Protein AF-A0A1V6N1E9-F1 (afdb_monomer_lite)

InterPro domains:
  IPR058349 Protein of unknown function DUF8036 [PF26119] (7-86)

pLDDT: mean 83.66, std 8.6, range [52.75, 94.5]

Radius of gyration: 15.2 Å; chains: 1; bounding box: 39×18×43 Å

Sequence (89 aa):
MIGVQETIEIVLIIIQIIILVGLFKIYYTNYRKVKIGFAIGLLLFTTILIMGNIFALVTLFTSKSFLPIVENSIELAGVAVLYYMARKY

Secondary structure (DSSP, 8-state):
---HHHHHHHHHHHHHHHHHHHHHHHHHHHHHHH--HHHHHHHHHHHHHHHHHHHHHHHHHHT-TTHHHHHHHHHHHHHHHHHHHHHH-

Foldseek 3Di:
DQDPVLVVVLVVLVVLLVVLVVQLVVLVVVCVVPVDVLSVLSNQLSVLVNVLSVVVNVCSVVVDPCNVVSVVVSVVSNVVSVVVSVVVD

Organism: NCBI:txid1300164

Structure (mmCIF, N/CA/C/O backbone):
data_AF-A0A1V6N1E9-F1
#
_entry.id   AF-A0A1V6N1E9-F1
#
loop_
_atom_site.group_PDB
_atom_site.id
_atom_site.type_symbol
_atom_site.label_atom_id
_atom_site.label_alt_id
_atom_site.label_comp_id
_atom_site.label_asym_id
_atom_site.label_entity_id
_atom_site.label_seq_id
_atom_site.pdbx_PDB_ins_code
_atom_site.Cartn_x
_atom_site.Cartn_y
_atom_site.Cartn_z
_atom_site.occupancy
_atom_site.B_iso_or_equiv
_atom_site.auth_seq_id
_atom_site.auth_comp_id
_atom_site.auth_asym_id
_atom_site.auth_atom_id
_atom_site.pdbx_PDB_model_num
ATOM 1 N N . MET A 1 1 ? 17.894 -0.545 -22.097 1.00 52.75 1 MET A N 1
ATOM 2 C CA . MET A 1 1 ? 17.896 0.838 -21.574 1.00 52.75 1 MET A CA 1
ATOM 3 C C . MET A 1 1 ? 16.529 1.062 -20.980 1.00 52.75 1 MET A C 1
ATOM 5 O O . MET A 1 1 ? 15.571 0.809 -21.695 1.00 52.75 1 MET A O 1
ATOM 9 N N . ILE A 1 2 ? 16.453 1.447 -19.706 1.00 65.75 2 ILE A N 1
ATOM 10 C CA . ILE A 1 2 ? 15.175 1.807 -19.084 1.00 65.75 2 ILE A CA 1
ATOM 11 C C . ILE A 1 2 ? 14.686 3.079 -19.778 1.00 65.75 2 ILE A C 1
ATOM 13 O O . ILE A 1 2 ? 15.450 4.040 -19.913 1.00 65.75 2 ILE A O 1
ATOM 17 N N . GLY A 1 3 ? 13.463 3.054 -20.300 1.00 79.56 3 GLY A N 1
ATOM 18 C CA . GLY A 1 3 ? 12.872 4.207 -20.974 1.00 79.56 3 GLY A CA 1
ATOM 19 C C . GLY A 1 3 ? 12.648 5.368 -20.000 1.00 79.56 3 GLY A C 1
ATOM 20 O O . GLY A 1 3 ? 12.488 5.171 -18.794 1.00 79.56 3 GLY A O 1
ATOM 21 N N . VAL A 1 4 ? 12.582 6.602 -20.512 1.00 84.38 4 VAL A N 1
ATOM 22 C CA . VAL A 1 4 ? 12.202 7.772 -19.692 1.00 84.38 4 VAL A CA 1
ATOM 23 C C . VAL A 1 4 ? 10.843 7.535 -19.016 1.00 84.38 4 VAL A C 1
ATOM 25 O O . VAL A 1 4 ? 10.667 7.879 -17.851 1.00 84.38 4 VAL A O 1
ATOM 28 N N . GLN A 1 5 ? 9.919 6.868 -19.714 1.00 82.81 5 GLN A N 1
ATOM 29 C CA . GLN A 1 5 ? 8.608 6.489 -19.188 1.00 82.81 5 GLN A CA 1
ATOM 30 C C . GLN A 1 5 ? 8.701 5.520 -17.997 1.00 82.81 5 GLN A C 1
ATOM 32 O O . GLN A 1 5 ? 8.158 5.810 -16.936 1.00 82.81 5 GLN A O 1
ATOM 37 N N . GLU A 1 6 ? 9.458 4.429 -18.128 1.00 81.81 6 GLU A N 1
ATOM 38 C CA . GLU A 1 6 ? 9.658 3.447 -17.049 1.00 81.81 6 GLU A CA 1
ATOM 39 C C . GLU A 1 6 ? 10.318 4.086 -15.816 1.00 81.81 6 GLU A C 1
ATOM 41 O O . GLU A 1 6 ? 9.990 3.765 -14.677 1.00 81.81 6 GLU A O 1
ATOM 46 N N . THR A 1 7 ? 11.219 5.050 -16.031 1.00 85.44 7 THR A N 1
ATOM 47 C CA . THR A 1 7 ? 11.857 5.794 -14.935 1.00 85.44 7 THR A CA 1
ATOM 48 C C . THR A 1 7 ? 10.839 6.631 -14.156 1.00 85.44 7 THR A C 1
ATOM 50 O O . THR A 1 7 ? 10.867 6.643 -12.925 1.00 85.44 7 THR A O 1
ATOM 53 N N . ILE A 1 8 ? 9.924 7.313 -14.853 1.00 88.06 8 ILE A N 1
ATOM 54 C CA . ILE A 1 8 ? 8.856 8.101 -14.221 1.00 88.06 8 ILE A CA 1
ATOM 55 C C . ILE A 1 8 ? 7.910 7.185 -13.435 1.00 88.06 8 ILE A C 1
ATOM 57 O O . ILE A 1 8 ? 7.577 7.497 -12.291 1.00 88.06 8 ILE A O 1
ATOM 61 N N . GLU A 1 9 ? 7.524 6.043 -14.006 1.00 87.12 9 GLU A N 1
ATOM 62 C CA . GLU A 1 9 ? 6.662 5.058 -13.341 1.00 87.12 9 GLU A CA 1
ATOM 63 C C . GLU A 1 9 ? 7.292 4.531 -12.044 1.00 87.12 9 GLU A C 1
ATOM 65 O O . GLU A 1 9 ? 6.643 4.540 -10.997 1.00 87.12 9 GLU A O 1
ATOM 70 N N . ILE A 1 10 ? 8.580 4.172 -12.066 1.00 87.38 10 ILE A N 1
ATOM 71 C CA . ILE A 1 10 ? 9.310 3.728 -10.868 1.00 87.38 10 ILE A CA 1
ATOM 72 C C . ILE A 1 10 ? 9.302 4.812 -9.781 1.00 87.38 10 ILE A C 1
ATOM 74 O O . ILE A 1 10 ? 9.030 4.516 -8.616 1.00 87.38 10 ILE A O 1
ATOM 78 N N . VAL A 1 11 ? 9.573 6.072 -10.141 1.00 92.50 11 VAL A N 1
ATOM 79 C CA . VAL A 1 11 ? 9.577 7.189 -9.180 1.00 92.50 11 VAL A CA 1
ATOM 80 C C . VAL A 1 11 ? 8.195 7.379 -8.552 1.00 92.50 11 VAL A C 1
ATOM 82 O O . VAL A 1 11 ? 8.096 7.542 -7.334 1.00 92.50 11 VAL A O 1
ATOM 85 N N . LEU A 1 12 ? 7.127 7.312 -9.350 1.00 91.56 12 LEU A N 1
ATOM 86 C CA . LEU A 1 12 ? 5.755 7.430 -8.853 1.00 91.56 12 LEU A CA 1
ATOM 87 C C . LEU A 1 12 ? 5.395 6.296 -7.887 1.00 91.56 12 LEU A C 1
ATOM 89 O O . LEU A 1 12 ? 4.850 6.572 -6.816 1.00 91.56 12 LEU A O 1
ATOM 93 N N . ILE A 1 13 ? 5.748 5.050 -8.213 1.00 90.44 13 ILE A N 1
ATOM 94 C CA . ILE A 1 13 ? 5.512 3.890 -7.338 1.00 90.44 13 ILE A CA 1
ATOM 95 C C . ILE A 1 13 ? 6.255 4.060 -6.007 1.00 90.44 13 ILE A C 1
ATOM 97 O O . ILE A 1 13 ? 5.683 3.841 -4.939 1.00 90.44 13 ILE A O 1
ATOM 101 N N . ILE A 1 14 ? 7.512 4.515 -6.033 1.00 91.88 14 ILE A N 1
ATOM 102 C CA . ILE A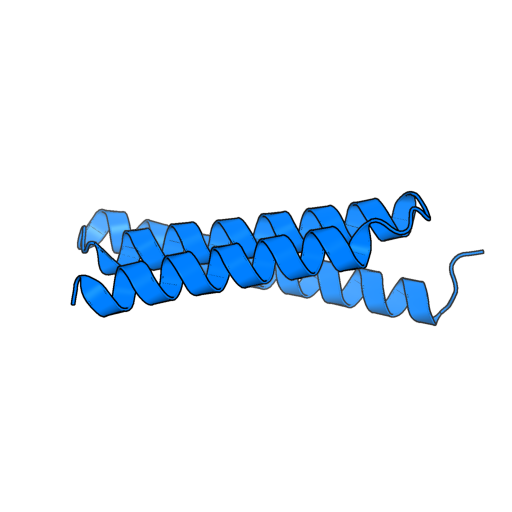 1 14 ? 8.289 4.761 -4.809 1.00 91.88 14 ILE A CA 1
ATOM 103 C C . ILE A 1 14 ? 7.612 5.825 -3.935 1.00 91.88 14 ILE A C 1
ATOM 105 O O . ILE A 1 14 ? 7.464 5.625 -2.726 1.00 91.88 14 ILE A O 1
ATOM 109 N N . ILE A 1 15 ? 7.164 6.935 -4.529 1.00 94.50 15 ILE A N 1
ATOM 110 C CA . ILE A 1 15 ? 6.447 7.993 -3.804 1.00 94.50 15 ILE A CA 1
ATOM 111 C C . ILE A 1 15 ? 5.159 7.441 -3.177 1.00 94.50 15 ILE A C 1
ATOM 113 O O . ILE A 1 15 ? 4.893 7.702 -2.001 1.00 94.50 15 ILE A O 1
ATOM 117 N N . GLN A 1 16 ? 4.387 6.638 -3.916 1.00 92.56 16 GLN A N 1
ATOM 118 C CA . GLN A 1 16 ? 3.173 6.004 -3.394 1.00 92.56 16 GLN A CA 1
ATOM 119 C C . GLN A 1 16 ? 3.472 5.086 -2.205 1.00 92.56 16 GLN A C 1
ATOM 121 O O . GLN A 1 16 ? 2.796 5.183 -1.180 1.00 92.56 16 GLN A O 1
ATOM 126 N N . ILE A 1 17 ? 4.515 4.252 -2.284 1.00 92.44 17 ILE A N 1
ATOM 127 C CA . ILE A 1 17 ? 4.930 3.384 -1.171 1.00 92.44 17 ILE A CA 1
ATOM 128 C C . ILE A 1 17 ? 5.261 4.218 0.071 1.00 92.44 17 ILE A C 1
ATOM 130 O O . ILE A 1 17 ? 4.799 3.887 1.164 1.00 92.44 17 ILE A O 1
ATOM 134 N N . ILE A 1 18 ? 6.010 5.316 -0.075 1.00 94.50 18 ILE A N 1
ATOM 135 C CA . ILE A 1 18 ? 6.364 6.200 1.049 1.00 94.50 18 ILE A CA 1
ATOM 136 C C . ILE A 1 18 ? 5.103 6.763 1.719 1.00 94.50 18 ILE A C 1
ATOM 138 O O . ILE A 1 18 ? 4.982 6.720 2.948 1.00 94.50 18 ILE A O 1
ATOM 142 N N . ILE A 1 19 ? 4.144 7.249 0.925 1.00 94.38 19 ILE A N 1
ATOM 143 C CA . ILE A 1 19 ? 2.871 7.782 1.431 1.00 94.38 19 ILE A CA 1
ATOM 144 C C . ILE A 1 19 ? 2.089 6.692 2.173 1.00 94.38 19 ILE A C 1
ATOM 146 O O . ILE A 1 19 ? 1.636 6.913 3.298 1.00 94.38 19 ILE A O 1
ATOM 150 N N . LEU A 1 20 ? 1.965 5.503 1.580 1.00 94.00 20 LEU A N 1
ATOM 151 C CA . LEU A 1 20 ? 1.221 4.389 2.165 1.00 94.00 20 LEU A CA 1
ATOM 152 C C . LEU A 1 20 ? 1.857 3.889 3.466 1.00 94.00 20 LEU A C 1
ATOM 154 O O . LEU A 1 20 ? 1.143 3.621 4.430 1.00 94.00 20 LEU A O 1
ATOM 158 N N . VAL A 1 21 ? 3.188 3.822 3.549 1.00 93.94 21 VAL A N 1
ATOM 159 C CA . VAL A 1 21 ? 3.898 3.493 4.797 1.00 93.94 21 VAL A CA 1
ATOM 160 C C . VAL A 1 21 ? 3.636 4.558 5.869 1.00 93.94 21 VAL A C 1
ATOM 162 O O . VAL A 1 21 ? 3.404 4.223 7.036 1.00 93.94 21 VAL A O 1
ATOM 165 N N . GLY A 1 22 ? 3.608 5.838 5.484 1.00 93.31 22 GLY A N 1
ATOM 166 C CA . GLY A 1 22 ? 3.220 6.938 6.368 1.00 93.31 22 GLY A CA 1
ATOM 167 C C . GLY A 1 22 ? 1.804 6.766 6.925 1.00 93.31 22 GLY A C 1
ATOM 168 O O . GLY A 1 22 ? 1.607 6.802 8.144 1.00 93.31 22 GLY A O 1
ATOM 169 N N . LEU A 1 23 ? 0.830 6.496 6.052 1.00 92.75 23 LEU A N 1
ATOM 170 C CA . LEU A 1 23 ? -0.558 6.228 6.439 1.00 92.75 23 LEU A CA 1
ATOM 171 C C . LEU A 1 23 ? -0.673 4.996 7.336 1.00 92.75 23 LEU A C 1
ATOM 173 O O . LEU A 1 23 ? -1.337 5.051 8.371 1.00 92.75 23 LEU A O 1
ATOM 177 N N . PHE A 1 24 ? 0.027 3.912 7.001 1.00 93.69 24 PHE A N 1
ATOM 178 C CA . PHE A 1 24 ? 0.052 2.693 7.802 1.00 93.69 24 PHE A CA 1
ATOM 179 C C . PHE A 1 24 ? 0.507 2.983 9.236 1.00 93.69 24 PHE A C 1
ATOM 181 O O . PHE A 1 24 ? -0.134 2.551 10.194 1.00 93.69 24 PHE A O 1
ATOM 188 N N . LYS A 1 25 ? 1.569 3.779 9.410 1.00 93.25 25 LYS A N 1
ATOM 189 C CA . LYS A 1 25 ? 2.072 4.166 10.735 1.00 93.25 25 LYS A CA 1
ATOM 190 C C . LYS A 1 25 ? 1.046 4.980 11.531 1.00 93.25 25 LYS A C 1
ATOM 192 O O . LYS A 1 25 ? 0.897 4.766 12.740 1.00 93.25 25 LYS A O 1
ATOM 197 N N . ILE A 1 26 ? 0.329 5.891 10.872 1.00 91.38 26 ILE A N 1
ATOM 198 C CA . ILE A 1 26 ? -0.744 6.680 11.494 1.00 91.38 26 ILE A CA 1
ATOM 199 C C . ILE A 1 26 ? -1.884 5.757 11.936 1.00 91.38 26 ILE A C 1
ATOM 201 O O . ILE A 1 26 ? -2.284 5.788 13.102 1.00 91.38 26 ILE A O 1
ATOM 205 N N . TYR A 1 27 ? -2.362 4.884 11.048 1.00 91.00 27 TYR A N 1
ATOM 206 C CA . TYR A 1 27 ? -3.435 3.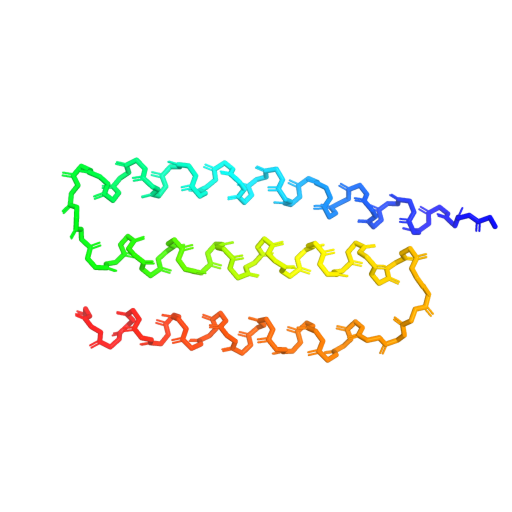936 11.350 1.00 91.00 27 TYR A CA 1
ATOM 207 C C . TYR A 1 27 ? -3.042 2.958 12.453 1.00 91.00 27 TYR A C 1
ATOM 209 O O . TYR A 1 27 ? -3.846 2.685 13.341 1.00 91.00 27 TYR A 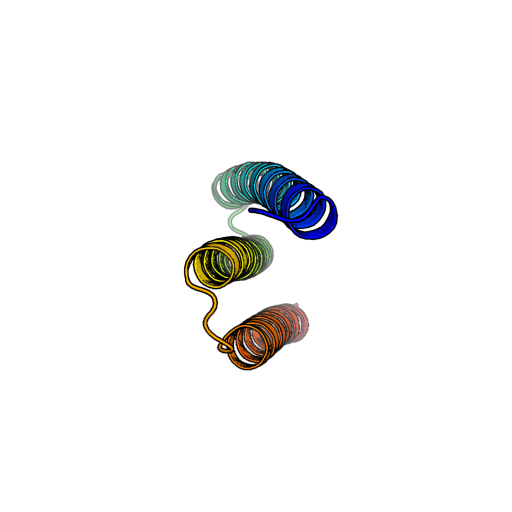O 1
ATOM 217 N N . TYR A 1 28 ? -1.786 2.512 12.477 1.00 90.50 28 TYR A N 1
ATOM 218 C CA . TYR A 1 28 ? -1.268 1.636 13.522 1.00 90.50 28 TYR A CA 1
ATOM 219 C C . TYR A 1 28 ? -1.260 2.335 14.881 1.00 90.50 28 TYR A C 1
ATOM 221 O O . TYR A 1 28 ? -1.707 1.780 15.886 1.00 90.50 28 TYR A O 1
ATOM 229 N N . THR A 1 29 ? -0.813 3.590 14.914 1.00 89.50 29 THR A N 1
ATOM 230 C CA . THR A 1 29 ? -0.815 4.400 16.138 1.00 89.50 29 THR A CA 1
ATOM 231 C C . THR A 1 29 ? -2.239 4.621 16.649 1.00 89.50 29 THR A C 1
ATOM 233 O O . THR A 1 29 ? -2.504 4.444 17.840 1.00 89.50 29 THR A O 1
ATOM 236 N N . ASN A 1 30 ? -3.172 4.948 15.754 1.00 85.50 30 ASN A N 1
ATOM 237 C CA . ASN A 1 30 ? -4.581 5.134 16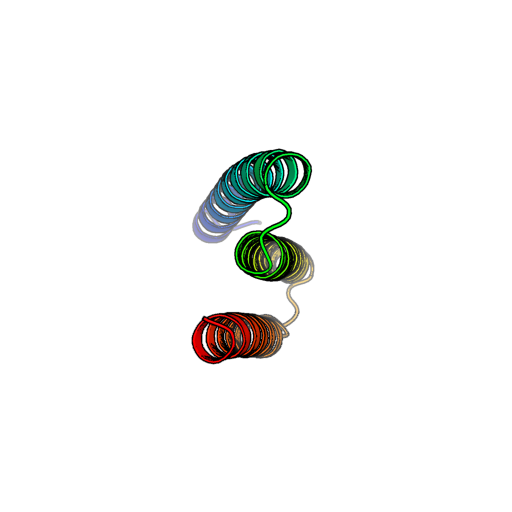.096 1.00 85.50 30 ASN A CA 1
ATOM 238 C C . ASN A 1 30 ? -5.234 3.830 16.568 1.00 85.50 30 ASN A C 1
ATOM 240 O O . ASN A 1 30 ? -5.971 3.839 17.554 1.00 85.50 30 ASN A O 1
ATOM 244 N N . TYR A 1 31 ? -4.907 2.698 15.941 1.00 86.81 31 TYR A N 1
ATOM 245 C CA . TYR A 1 31 ? -5.366 1.382 16.373 1.00 86.81 31 TYR A CA 1
ATOM 246 C C . TYR A 1 31 ? -4.908 1.061 17.799 1.00 86.81 31 TYR A C 1
ATOM 248 O O . TYR A 1 31 ? -5.721 0.635 18.619 1.00 86.81 31 TYR A O 1
ATOM 256 N N . ARG A 1 32 ? -3.641 1.332 18.145 1.00 83.06 32 ARG A N 1
ATOM 257 C CA . ARG A 1 32 ? -3.149 1.104 19.515 1.00 83.06 32 ARG A CA 1
ATOM 258 C C . ARG A 1 32 ? -3.860 1.969 20.557 1.00 83.06 32 ARG A C 1
ATOM 260 O O . ARG A 1 32 ? -3.983 1.526 21.695 1.00 83.06 32 ARG A O 1
ATOM 267 N N . LYS A 1 33 ? -4.319 3.167 20.179 1.00 80.81 33 LYS A N 1
ATOM 268 C CA . LYS A 1 33 ? -5.002 4.102 21.085 1.00 80.81 33 LYS A CA 1
ATOM 269 C C . LYS A 1 33 ? -6.488 3.794 21.260 1.00 80.81 33 LYS A C 1
ATOM 271 O O . LYS A 1 33 ? -6.963 3.795 22.386 1.00 80.81 33 LYS A O 1
ATOM 276 N N . VAL A 1 34 ? -7.213 3.547 20.168 1.00 75.56 34 VAL A N 1
ATOM 277 C CA . VAL A 1 34 ? -8.689 3.528 20.186 1.00 75.56 34 VAL A CA 1
ATOM 278 C C . VAL A 1 34 ? -9.269 2.137 19.882 1.00 75.56 34 VAL A C 1
ATOM 280 O O . VAL A 1 34 ? -10.447 1.906 20.120 1.00 75.56 34 VAL A O 1
ATOM 283 N N . LYS A 1 35 ? -8.454 1.178 19.402 1.00 68.06 35 LYS A N 1
ATOM 284 C CA . LYS A 1 35 ? -8.824 -0.228 19.101 1.00 68.06 35 LYS A CA 1
ATOM 285 C C . LYS A 1 35 ? -10.161 -0.403 18.357 1.00 68.06 35 LYS A C 1
ATOM 287 O O . LYS A 1 35 ? -10.847 -1.409 18.516 1.00 68.06 35 LYS A O 1
ATOM 292 N N . ILE A 1 36 ? -10.527 0.563 17.517 1.00 74.00 36 ILE A N 1
ATOM 293 C CA . ILE A 1 36 ? -11.751 0.507 16.716 1.00 74.00 36 ILE A CA 1
ATOM 294 C C . ILE A 1 36 ? -11.517 -0.477 15.564 1.00 74.00 36 ILE A C 1
ATOM 296 O O . ILE A 1 36 ? -10.496 -0.401 14.881 1.00 74.00 36 ILE A O 1
ATOM 300 N N . GLY A 1 37 ? -12.466 -1.383 15.315 1.00 70.81 37 GLY A N 1
ATOM 301 C CA . GLY A 1 37 ? -12.428 -2.314 14.176 1.00 70.81 37 GLY A CA 1
ATOM 302 C C . GLY A 1 37 ? -12.247 -1.631 12.810 1.00 70.81 37 GLY A C 1
ATOM 303 O O . GLY A 1 37 ? -11.633 -2.211 11.921 1.00 70.81 37 GLY A O 1
ATOM 304 N N . PHE A 1 38 ? -12.674 -0.376 12.670 1.00 78.06 38 PHE A N 1
ATOM 305 C CA . PHE A 1 38 ? -12.420 0.482 11.512 1.00 78.06 38 PHE A CA 1
ATOM 306 C C . PHE A 1 38 ? -10.919 0.704 11.269 1.00 78.06 38 PHE A C 1
ATOM 308 O O . PHE A 1 38 ? -10.449 0.603 10.141 1.00 78.06 38 PHE A O 1
ATOM 315 N N . ALA A 1 39 ? -10.129 0.910 12.329 1.00 82.94 39 ALA A N 1
ATOM 316 C 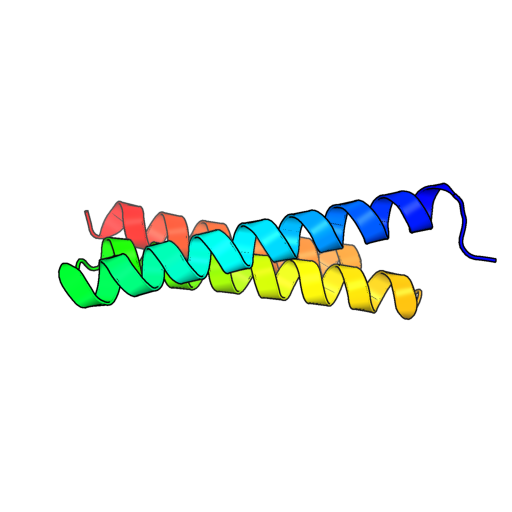CA . ALA A 1 39 ? -8.682 1.077 12.205 1.00 82.94 39 ALA A CA 1
ATOM 317 C C . ALA A 1 39 ? -7.983 -0.216 11.743 1.00 82.94 39 ALA A C 1
ATOM 319 O O . ALA A 1 39 ? -6.987 -0.144 11.029 1.00 82.94 39 ALA A O 1
ATOM 320 N N . ILE A 1 40 ? -8.520 -1.393 12.096 1.00 84.88 40 ILE A N 1
ATOM 321 C CA . ILE A 1 40 ? -8.024 -2.684 11.586 1.00 84.88 40 ILE A CA 1
ATOM 322 C C . ILE A 1 40 ? -8.271 -2.793 10.080 1.00 84.88 40 ILE A C 1
ATOM 324 O O . ILE A 1 40 ? -7.377 -3.200 9.343 1.00 84.88 40 ILE A O 1
ATOM 328 N N . GLY A 1 41 ? -9.461 -2.413 9.613 1.00 85.75 41 GLY A N 1
ATOM 329 C CA . GLY A 1 41 ? -9.769 -2.436 8.186 1.00 85.75 41 GLY A CA 1
ATOM 330 C C . GLY A 1 41 ? -8.898 -1.463 7.383 1.00 85.75 41 GLY A C 1
ATOM 331 O O . GLY A 1 41 ? -8.360 -1.849 6.351 1.00 85.75 41 GLY A O 1
ATOM 332 N N . LEU A 1 42 ? -8.648 -0.257 7.905 1.00 87.44 42 LEU A N 1
ATOM 333 C CA . LEU A 1 42 ? -7.699 0.690 7.306 1.00 87.44 42 LEU A CA 1
ATOM 334 C C . LEU A 1 42 ? -6.269 0.140 7.254 1.00 87.44 42 LEU A C 1
ATOM 336 O O . LEU A 1 42 ? -5.575 0.324 6.259 1.00 87.44 42 LEU A O 1
ATOM 340 N N . LEU A 1 43 ? -5.822 -0.556 8.303 1.00 91.00 43 LEU A N 1
ATOM 341 C CA . LEU A 1 43 ? -4.512 -1.205 8.309 1.00 91.00 43 LEU A CA 1
ATOM 342 C C . LEU A 1 43 ? -4.407 -2.275 7.222 1.00 91.00 43 LEU A C 1
ATOM 344 O O . LEU A 1 43 ? -3.450 -2.253 6.454 1.00 91.00 43 LEU A O 1
ATOM 348 N N . LEU A 1 44 ? -5.397 -3.167 7.132 1.00 89.31 44 LEU A N 1
ATOM 349 C CA . LEU A 1 44 ? -5.439 -4.214 6.109 1.00 89.31 44 LEU A CA 1
ATOM 350 C C . LEU A 1 44 ? -5.473 -3.621 4.700 1.00 89.31 44 LEU A C 1
ATOM 352 O O . LEU A 1 44 ? -4.713 -4.054 3.837 1.00 89.31 44 LEU A O 1
ATOM 356 N N . PHE A 1 45 ? -6.300 -2.598 4.486 1.00 88.62 45 PHE A N 1
ATOM 357 C CA . PHE A 1 45 ? -6.410 -1.908 3.207 1.00 88.62 45 PHE A CA 1
ATOM 358 C C . PHE A 1 45 ? -5.067 -1.308 2.777 1.00 88.62 45 PHE A C 1
ATOM 360 O O . PHE A 1 45 ? -4.574 -1.587 1.685 1.00 88.62 45 PHE A O 1
ATOM 367 N N . THR A 1 46 ? -4.415 -0.557 3.665 1.00 92.31 46 THR A N 1
ATOM 368 C CA . THR A 1 46 ? -3.115 0.047 3.365 1.00 92.31 46 THR A CA 1
ATOM 369 C C . THR A 1 46 ? -2.031 -1.007 3.138 1.00 92.31 46 THR A C 1
ATOM 371 O O . THR A 1 46 ? -1.204 -0.838 2.246 1.00 92.31 46 THR A O 1
ATOM 374 N N . THR A 1 47 ? -2.029 -2.119 3.881 1.00 91.69 47 THR A N 1
ATOM 375 C CA . THR A 1 47 ? -1.085 -3.226 3.644 1.00 91.69 47 THR A CA 1
ATOM 376 C C . THR A 1 47 ? -1.257 -3.843 2.258 1.00 91.69 47 THR A C 1
ATOM 378 O O . THR A 1 47 ? -0.257 -4.091 1.584 1.00 91.69 47 THR A O 1
ATOM 381 N N . ILE A 1 48 ? -2.498 -4.057 1.814 1.00 91.00 48 ILE A N 1
ATOM 382 C CA . ILE A 1 48 ? -2.798 -4.599 0.481 1.00 91.00 48 ILE A CA 1
ATOM 383 C C . ILE A 1 48 ? -2.266 -3.660 -0.609 1.00 91.00 48 ILE A C 1
ATOM 385 O O . ILE A 1 48 ? -1.588 -4.116 -1.528 1.00 91.00 48 ILE A O 1
ATOM 389 N N . LEU A 1 49 ? -2.479 -2.348 -0.470 1.00 89.56 49 LEU A N 1
ATOM 390 C CA . LEU A 1 49 ? -1.960 -1.359 -1.421 1.00 89.56 49 LEU A CA 1
ATOM 391 C C . LEU A 1 49 ? -0.426 -1.295 -1.448 1.00 89.56 49 LEU A C 1
ATOM 393 O O . LEU A 1 49 ? 0.162 -1.148 -2.521 1.00 89.56 49 LEU A O 1
ATOM 397 N N . ILE A 1 50 ? 0.236 -1.427 -0.292 1.00 90.44 50 ILE A N 1
ATOM 398 C CA . ILE A 1 50 ? 1.705 -1.487 -0.221 1.00 90.44 50 ILE A CA 1
ATOM 399 C C . ILE A 1 50 ? 2.216 -2.723 -0.958 1.00 90.44 50 ILE A C 1
ATOM 401 O O . ILE A 1 50 ? 3.111 -2.601 -1.792 1.00 90.44 50 ILE A O 1
ATOM 405 N N . MET A 1 51 ? 1.644 -3.901 -0.682 1.00 89.44 51 MET A N 1
ATOM 406 C CA . MET A 1 51 ? 2.017 -5.124 -1.397 1.00 89.44 51 MET A CA 1
ATOM 407 C C . MET A 1 51 ? 1.818 -4.960 -2.898 1.00 89.44 51 MET A C 1
ATOM 409 O O . MET A 1 51 ? 2.684 -5.353 -3.674 1.00 89.44 51 MET A O 1
ATOM 413 N N . GLY A 1 52 ? 0.724 -4.317 -3.299 1.00 87.62 52 GLY A N 1
ATOM 414 C CA . GLY A 1 52 ? 0.446 -4.071 -4.698 1.00 87.62 52 GLY A CA 1
ATOM 415 C C . GLY A 1 52 ? 1.495 -3.237 -5.417 1.00 87.62 52 GLY A C 1
ATOM 416 O O . GLY A 1 52 ? 1.990 -3.633 -6.470 1.00 87.62 52 GLY A O 1
ATOM 417 N N . ASN A 1 53 ? 1.913 -2.140 -4.793 1.00 88.25 53 ASN A N 1
ATOM 418 C CA . ASN A 1 53 ? 2.986 -1.300 -5.310 1.00 88.25 53 ASN A CA 1
ATOM 419 C C . ASN A 1 53 ? 4.336 -2.034 -5.361 1.00 88.25 53 ASN A C 1
ATOM 421 O O . ASN A 1 53 ? 5.100 -1.855 -6.307 1.00 88.25 53 ASN A O 1
ATOM 425 N N . ILE A 1 54 ? 4.632 -2.894 -4.379 1.00 88.94 54 ILE A N 1
ATOM 426 C CA . ILE A 1 54 ? 5.847 -3.723 -4.396 1.00 88.94 54 ILE A CA 1
ATOM 427 C C . ILE A 1 54 ? 5.812 -4.701 -5.575 1.00 88.94 54 ILE A C 1
ATOM 429 O O . ILE A 1 54 ? 6.808 -4.831 -6.285 1.00 88.94 54 ILE A O 1
ATOM 433 N N . PHE A 1 55 ? 4.681 -5.369 -5.816 1.00 87.38 55 PHE A N 1
ATOM 434 C CA . PHE A 1 55 ? 4.556 -6.267 -6.963 1.00 87.38 55 PHE A CA 1
ATOM 435 C C . PHE A 1 55 ? 4.684 -5.520 -8.291 1.00 87.38 55 PHE A C 1
ATOM 437 O O . PHE A 1 55 ? 5.427 -5.994 -9.147 1.00 87.38 55 PHE A O 1
ATOM 444 N N . ALA A 1 56 ? 4.046 -4.353 -8.436 1.00 85.12 56 ALA A N 1
ATOM 445 C CA . ALA A 1 56 ? 4.174 -3.503 -9.622 1.00 85.12 56 ALA A CA 1
ATOM 446 C C . ALA A 1 56 ? 5.645 -3.138 -9.903 1.00 85.12 56 ALA A C 1
ATOM 448 O O . ALA A 1 56 ? 6.133 -3.271 -11.028 1.00 85.12 56 ALA A O 1
ATOM 449 N N . LEU A 1 57 ? 6.389 -2.778 -8.852 1.00 86.38 57 LEU A N 1
ATOM 450 C CA . LEU A 1 57 ? 7.818 -2.494 -8.940 1.00 86.38 57 LEU A CA 1
ATOM 451 C C . LEU A 1 57 ? 8.610 -3.727 -9.417 1.00 86.38 57 LEU A C 1
ATOM 453 O O . LEU A 1 57 ? 9.405 -3.636 -10.349 1.00 86.38 57 LE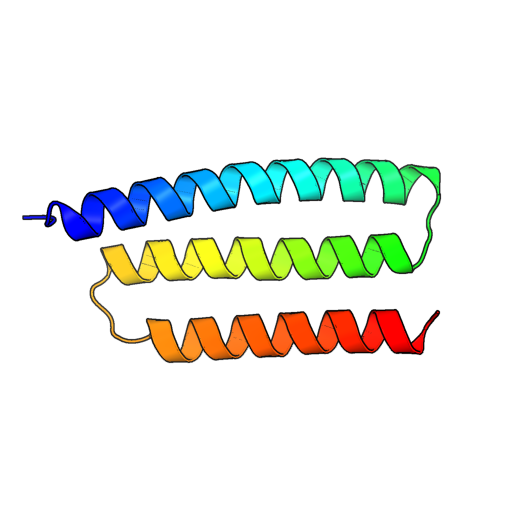U A O 1
ATOM 457 N N . VAL A 1 58 ? 8.364 -4.904 -8.832 1.00 84.62 58 VAL A N 1
ATOM 458 C CA . VAL A 1 58 ? 9.028 -6.165 -9.219 1.00 84.62 58 VAL A CA 1
ATOM 459 C C . VAL A 1 58 ? 8.697 -6.568 -10.660 1.00 84.62 58 VAL A C 1
ATOM 461 O O . VAL A 1 58 ? 9.569 -7.061 -11.381 1.00 84.62 58 VAL A O 1
ATOM 464 N N . THR A 1 59 ? 7.462 -6.359 -11.119 1.00 81.38 59 THR A N 1
ATOM 465 C CA . THR A 1 59 ? 7.064 -6.664 -12.502 1.00 81.38 59 THR A CA 1
ATOM 466 C C . THR A 1 59 ? 7.747 -5.757 -13.519 1.00 81.38 59 THR A C 1
ATOM 468 O O . THR A 1 59 ? 8.168 -6.261 -14.561 1.00 81.38 59 THR A O 1
ATOM 471 N N . LEU A 1 60 ? 7.958 -4.474 -13.194 1.00 80.56 60 LEU A N 1
ATOM 472 C CA . LEU A 1 60 ? 8.730 -3.556 -14.039 1.00 80.56 60 LEU A CA 1
ATOM 473 C C . LEU A 1 60 ? 10.181 -4.030 -14.206 1.00 80.56 60 LEU A C 1
ATOM 475 O O . LEU A 1 60 ? 10.708 -4.026 -15.314 1.00 80.56 60 LEU A O 1
ATOM 479 N N . PHE A 1 61 ? 10.808 -4.535 -13.138 1.00 78.44 61 PHE A N 1
ATOM 480 C CA . PHE A 1 61 ? 12.179 -5.063 -13.204 1.00 78.44 61 PHE A CA 1
ATOM 481 C C . PHE A 1 61 ? 12.303 -6.433 -13.876 1.00 78.44 61 PHE A C 1
ATOM 483 O O . PHE A 1 61 ? 13.385 -6.790 -14.340 1.00 78.44 61 PHE A O 1
ATOM 490 N N . THR A 1 62 ? 11.231 -7.226 -13.904 1.00 77.44 62 THR A N 1
ATOM 491 C CA . THR A 1 62 ? 11.265 -8.597 -14.440 1.00 77.44 62 THR A CA 1
ATOM 492 C C . THR A 1 62 ? 10.697 -8.717 -15.853 1.00 77.44 62 THR A C 1
ATOM 494 O O . THR A 1 62 ? 10.756 -9.808 -16.419 1.00 77.44 62 THR A O 1
ATOM 497 N N . SER A 1 63 ? 10.164 -7.627 -16.426 1.00 66.81 63 SER A N 1
ATOM 498 C CA . SER A 1 63 ? 9.536 -7.566 -17.760 1.00 66.81 63 SER A CA 1
ATOM 499 C C . SER A 1 63 ? 8.471 -8.648 -17.995 1.00 66.81 63 SER A C 1
ATOM 501 O O . SER A 1 63 ? 8.212 -9.058 -19.127 1.00 66.81 63 SER A O 1
ATOM 503 N N . LYS A 1 64 ? 7.853 -9.147 -16.919 1.00 65.56 64 LYS A N 1
ATOM 504 C CA . LYS A 1 64 ? 6.832 -10.194 -16.971 1.00 65.56 64 LYS A CA 1
ATOM 505 C C . LYS A 1 64 ? 5.441 -9.564 -16.940 1.00 65.56 64 LYS A C 1
ATOM 507 O O . LYS A 1 64 ? 5.143 -8.754 -16.066 1.00 65.56 64 LYS A O 1
ATOM 512 N N . SER A 1 65 ? 4.560 -9.998 -17.840 1.00 66.94 65 SER A N 1
ATOM 513 C CA . SER A 1 65 ? 3.181 -9.505 -18.001 1.00 66.94 65 SER A CA 1
ATOM 514 C C . SER A 1 65 ? 2.200 -9.995 -16.919 1.00 66.94 65 SER A C 1
ATOM 516 O O . SER A 1 65 ? 1.052 -10.323 -17.207 1.00 66.94 65 SER A O 1
ATOM 518 N N . PHE A 1 66 ? 2.626 -10.037 -15.653 1.00 68.88 66 PHE A N 1
ATOM 519 C CA . PHE A 1 66 ? 1.750 -10.378 -14.521 1.00 68.88 66 PHE A CA 1
ATOM 520 C C . PHE A 1 66 ? 1.018 -9.165 -13.929 1.00 68.88 66 PHE A C 1
ATOM 522 O O . PHE A 1 66 ? 0.097 -9.350 -13.136 1.00 68.88 66 PHE A O 1
ATOM 529 N N . LEU A 1 67 ? 1.394 -7.950 -14.341 1.00 71.25 67 LEU A N 1
ATOM 530 C CA . LEU A 1 67 ? 0.840 -6.674 -13.871 1.00 71.25 67 LEU A CA 1
ATOM 531 C C . LEU A 1 67 ? -0.701 -6.640 -13.834 1.00 71.25 67 LEU A C 1
ATOM 533 O O . LEU A 1 67 ? -1.238 -6.404 -12.756 1.00 71.25 67 LEU A O 1
ATOM 537 N N . PRO A 1 68 ? -1.427 -7.003 -14.912 1.00 78.12 68 PRO A N 1
ATOM 538 C CA . PRO A 1 68 ? -2.889 -6.895 -14.920 1.00 78.12 68 PRO A CA 1
ATOM 539 C C . PRO A 1 68 ? -3.567 -7.838 -13.919 1.00 78.12 68 PRO A C 1
ATOM 541 O O . PRO A 1 68 ? -4.582 -7.510 -13.312 1.00 78.12 68 PRO A O 1
ATOM 544 N N . ILE A 1 69 ? -3.010 -9.039 -13.733 1.00 78.62 69 ILE A N 1
ATOM 545 C CA . ILE A 1 69 ? -3.557 -10.037 -12.802 1.00 78.62 69 ILE A CA 1
ATOM 546 C C . ILE A 1 69 ? -3.323 -9.580 -11.362 1.00 78.62 69 ILE A C 1
ATOM 548 O O . ILE A 1 69 ? -4.209 -9.705 -10.515 1.00 78.62 69 ILE A O 1
ATOM 552 N N . VAL A 1 70 ? -2.131 -9.047 -11.096 1.00 78.25 70 VAL A N 1
ATOM 553 C CA . VAL A 1 70 ? -1.743 -8.506 -9.796 1.00 78.25 70 VAL A CA 1
ATOM 554 C C . VAL A 1 70 ? -2.641 -7.322 -9.432 1.00 78.25 70 VAL A C 1
ATOM 556 O O . VAL A 1 70 ? -3.281 -7.379 -8.384 1.00 78.25 70 VAL A O 1
ATOM 559 N N . GLU A 1 71 ? -2.758 -6.315 -10.303 1.00 77.62 71 GLU A N 1
ATOM 560 C CA . GLU A 1 71 ? -3.593 -5.118 -10.097 1.00 77.62 71 GLU A CA 1
ATOM 561 C C . GLU A 1 71 ? -5.046 -5.482 -9.792 1.00 77.62 71 GLU A C 1
ATOM 563 O O . GLU A 1 71 ? -5.557 -5.120 -8.732 1.00 77.62 71 GLU A O 1
ATOM 568 N N . ASN A 1 72 ? -5.668 -6.312 -10.635 1.00 81.50 72 ASN A N 1
ATOM 569 C CA . ASN A 1 72 ? -7.045 -6.764 -10.425 1.00 81.50 72 ASN A CA 1
ATOM 570 C C . ASN A 1 72 ? -7.221 -7.500 -9.086 1.00 81.50 72 ASN A C 1
ATOM 572 O O . ASN A 1 72 ? -8.240 -7.346 -8.413 1.00 81.50 72 ASN A O 1
ATOM 576 N N . SER A 1 73 ? -6.231 -8.299 -8.674 1.00 80.38 73 SER A N 1
ATOM 577 C CA . SER A 1 73 ? -6.279 -9.027 -7.399 1.00 80.38 73 SER A CA 1
ATOM 578 C C . SER A 1 73 ? -6.196 -8.082 -6.198 1.00 80.38 73 SER A C 1
ATOM 580 O O . SER A 1 73 ? -6.905 -8.275 -5.208 1.00 80.38 73 SER A O 1
ATOM 582 N N . ILE A 1 74 ? -5.347 -7.054 -6.280 1.00 84.88 74 ILE A N 1
ATOM 583 C CA . ILE A 1 74 ? -5.179 -6.032 -5.237 1.00 84.88 74 ILE A CA 1
ATOM 584 C C . ILE A 1 74 ? -6.436 -5.179 -5.127 1.00 84.88 74 ILE A C 1
ATOM 586 O O . ILE A 1 74 ? -6.909 -4.949 -4.015 1.00 84.88 74 ILE A O 1
ATOM 590 N N . GLU A 1 75 ? -6.995 -4.738 -6.254 1.00 81.00 75 GLU A N 1
ATOM 591 C CA . GLU A 1 75 ? -8.238 -3.969 -6.282 1.00 81.00 75 GLU A CA 1
ATOM 592 C C . GLU A 1 75 ? -9.387 -4.765 -5.669 1.00 81.00 75 GLU A C 1
ATOM 594 O O . GLU A 1 75 ? -10.067 -4.270 -4.768 1.00 81.00 75 GLU A O 1
ATOM 599 N N . LEU A 1 76 ? -9.556 -6.028 -6.072 1.00 85.56 76 LEU A N 1
ATOM 600 C CA . LEU A 1 76 ? -10.591 -6.902 -5.524 1.00 85.56 76 LEU A CA 1
ATOM 601 C C . LEU A 1 76 ? -10.418 -7.098 -4.010 1.00 85.56 76 LEU A C 1
ATOM 603 O O . LEU A 1 76 ? -11.392 -7.029 -3.257 1.00 85.56 76 LEU A O 1
ATOM 607 N N . ALA A 1 77 ? -9.182 -7.298 -3.546 1.00 84.62 77 ALA A N 1
ATOM 608 C CA . ALA A 1 77 ? -8.876 -7.424 -2.125 1.00 84.62 77 ALA A CA 1
ATOM 609 C C . ALA A 1 77 ? -9.153 -6.114 -1.363 1.00 84.62 77 ALA A C 1
ATOM 611 O O . ALA A 1 77 ? -9.728 -6.143 -0.273 1.00 84.62 77 ALA A O 1
ATOM 612 N N . GLY A 1 78 ? -8.817 -4.963 -1.948 1.00 81.56 78 GLY A N 1
ATOM 613 C CA . GLY A 1 78 ? -9.129 -3.644 -1.402 1.00 81.56 78 GLY A CA 1
ATOM 614 C C . GLY A 1 78 ? -10.636 -3.413 -1.274 1.00 81.56 78 GLY A C 1
ATOM 615 O O . GLY A 1 78 ? -11.111 -3.023 -0.206 1.00 81.56 78 GLY A O 1
ATOM 616 N N . VAL A 1 79 ? -11.403 -3.732 -2.320 1.00 85.31 79 VAL A N 1
ATOM 617 C CA . VAL A 1 79 ? -12.873 -3.658 -2.323 1.00 85.31 79 VAL A CA 1
ATOM 618 C C . VAL A 1 79 ? -13.473 -4.600 -1.281 1.00 85.31 79 VAL A C 1
ATOM 620 O O . VAL A 1 79 ? -14.375 -4.196 -0.550 1.00 85.31 79 VAL A O 1
ATOM 623 N N . ALA A 1 80 ? -12.956 -5.822 -1.142 1.00 83.69 80 ALA A N 1
ATOM 624 C CA . ALA A 1 80 ? -13.419 -6.766 -0.127 1.00 83.69 80 ALA A CA 1
ATOM 625 C C . ALA A 1 80 ? -13.202 -6.232 1.300 1.00 83.69 80 ALA A C 1
ATOM 627 O O . ALA A 1 80 ? -14.092 -6.346 2.148 1.00 83.69 80 ALA A O 1
ATOM 628 N N . VAL A 1 81 ? -12.052 -5.601 1.565 1.00 85.44 81 VAL A N 1
ATOM 629 C CA . VAL A 1 81 ? -11.773 -4.961 2.860 1.00 85.44 81 VAL A CA 1
ATOM 630 C C . VAL A 1 81 ? -12.702 -3.770 3.101 1.00 85.44 81 VAL A C 1
ATOM 632 O O . VAL A 1 81 ? -13.258 -3.649 4.194 1.00 85.44 81 VAL A O 1
ATOM 635 N N . LEU A 1 82 ? -12.928 -2.923 2.093 1.00 85.81 82 LEU A N 1
ATOM 636 C CA . LEU A 1 82 ? -13.861 -1.795 2.188 1.00 85.81 82 LEU A CA 1
ATOM 637 C C . LEU A 1 82 ? -15.294 -2.266 2.455 1.00 85.81 82 LEU A C 1
ATOM 639 O O . LEU A 1 82 ? -15.947 -1.749 3.360 1.00 85.81 82 LEU A O 1
ATOM 643 N N . TYR A 1 83 ? -15.758 -3.287 1.735 1.00 85.44 83 TYR A N 1
ATOM 644 C CA . TYR A 1 83 ? -17.071 -3.891 1.942 1.00 85.44 83 TYR A CA 1
ATOM 645 C C . TYR A 1 83 ? -17.213 -4.470 3.356 1.00 85.44 83 TYR A C 1
ATOM 647 O O . TYR A 1 83 ? -18.223 -4.246 4.025 1.00 85.44 83 TYR A O 1
ATOM 655 N N . TYR A 1 84 ? -16.186 -5.167 3.855 1.00 84.44 84 TYR A N 1
ATOM 656 C CA . TYR A 1 84 ? -16.179 -5.676 5.227 1.00 84.44 84 TYR A CA 1
ATOM 657 C C . TYR A 1 84 ? -16.280 -4.549 6.262 1.00 84.44 84 TYR A C 1
ATOM 659 O O . TYR A 1 84 ? -17.034 -4.670 7.228 1.00 84.44 84 TYR A O 1
ATOM 667 N N . MET A 1 85 ? -15.548 -3.448 6.058 1.00 82.69 85 MET A N 1
ATOM 668 C CA . MET A 1 85 ? -15.647 -2.273 6.924 1.00 82.69 85 MET A CA 1
ATOM 669 C C . MET A 1 85 ? -17.054 -1.674 6.893 1.00 82.69 85 MET A C 1
ATOM 671 O O . MET A 1 85 ? -17.632 -1.471 7.954 1.00 82.69 85 MET A O 1
ATOM 675 N N . ALA A 1 86 ? -17.618 -1.456 5.704 1.00 81.88 86 ALA A N 1
ATOM 676 C CA . ALA A 1 86 ? -18.938 -0.850 5.524 1.00 81.88 86 ALA A CA 1
ATOM 677 C C . ALA A 1 86 ? -20.094 -1.706 6.065 1.00 81.88 86 ALA A C 1
ATOM 679 O O . ALA A 1 86 ? -21.148 -1.178 6.378 1.00 81.88 86 ALA A O 1
ATOM 680 N N . ARG A 1 87 ? -19.926 -3.029 6.168 1.00 80.06 87 ARG A N 1
ATOM 681 C CA . ARG A 1 87 ? -20.939 -3.915 6.763 1.00 80.06 87 ARG A CA 1
ATOM 682 C C . ARG A 1 87 ? -20.906 -3.917 8.294 1.00 80.06 87 ARG A C 1
ATOM 684 O O . ARG A 1 87 ? -21.899 -4.263 8.930 1.00 80.06 87 ARG A O 1
ATOM 691 N N . LYS A 1 88 ? -19.742 -3.652 8.890 1.00 65.69 88 LYS A N 1
ATOM 692 C CA . LYS A 1 88 ? -19.514 -3.778 10.338 1.00 65.69 88 LYS A CA 1
ATOM 693 C C . LYS A 1 88 ? -19.835 -2.492 11.114 1.00 65.69 88 LYS A C 1
ATOM 695 O O . LYS A 1 88 ? -19.877 -2.544 12.343 1.00 65.69 88 LYS A O 1
ATOM 700 N N . TYR A 1 89 ? -20.041 -1.384 10.409 1.00 57.16 89 TYR A N 1
ATOM 701 C CA . TYR A 1 89 ? -20.349 -0.048 10.923 1.00 57.16 89 TYR A CA 1
ATOM 702 C C . TYR A 1 89 ? -21.596 0.493 10.241 1.00 57.16 89 TYR A C 1
ATOM 704 O O . TYR A 1 89 ? -22.342 1.224 10.923 1.00 57.16 89 TYR A O 1
#